Protein AF-A0A946F9A9-F1 (afdb_monomer_lite)

Radius of gyration: 18.74 Å; chains: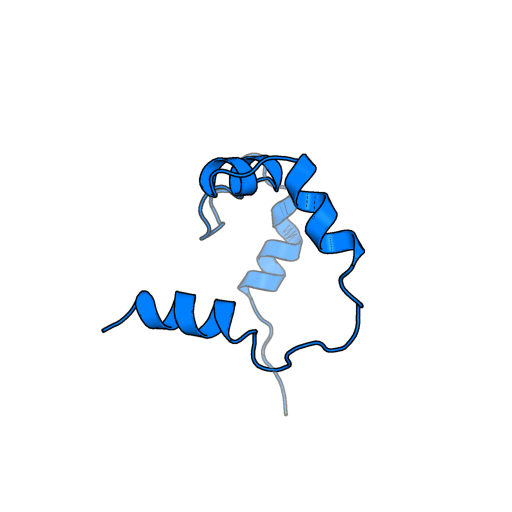 1; bounding box: 47×34×41 Å

Sequence (75 aa):
MYVEPFGVEIWMNEWETKCELNLAETCVESLTIEQLLELAGRNSTDLSELLGIKMTYGEIRGSERLLNAIAALYE

Structure (mmCIF, N/CA/C/O backbone):
data_AF-A0A946F9A9-F1
#
_entry.id   AF-A0A946F9A9-F1
#
loop_
_atom_site.group_PDB
_atom_site.id
_atom_site.type_symbol
_atom_site.label_atom_id
_atom_site.label_alt_id
_atom_site.label_comp_id
_atom_site.label_asym_id
_atom_site.label_entity_id
_atom_site.label_seq_id
_atom_site.pdbx_PDB_ins_code
_atom_site.Cartn_x
_atom_site.Cartn_y
_atom_site.Cartn_z
_atom_site.occupancy
_atom_site.B_iso_or_equiv
_atom_site.auth_seq_id
_atom_site.auth_comp_id
_atom_site.auth_asym_id
_atom_site.auth_atom_id
_atom_site.pdbx_PDB_model_num
ATOM 1 N N . MET A 1 1 ? 29.339 -13.335 -3.358 1.00 81.75 1 MET A N 1
ATOM 2 C CA . MET A 1 1 ? 27.968 -13.559 -3.860 1.00 81.75 1 MET A CA 1
ATOM 3 C C . MET A 1 1 ? 27.616 -12.358 -4.717 1.00 81.75 1 MET A C 1
ATOM 5 O O . MET A 1 1 ? 27.829 -11.248 -4.251 1.00 81.75 1 MET A O 1
ATOM 9 N N . TYR A 1 2 ? 27.190 -12.582 -5.958 1.00 92.44 2 TYR A N 1
ATOM 10 C CA . TYR A 1 2 ? 26.673 -11.538 -6.844 1.00 92.44 2 TYR A CA 1
ATOM 11 C C . TYR A 1 2 ? 25.148 -11.650 -6.855 1.00 92.44 2 TYR A C 1
ATOM 13 O O . TYR A 1 2 ? 24.633 -12.768 -6.880 1.00 92.44 2 TYR A O 1
ATOM 21 N N . VAL A 1 3 ? 24.455 -10.518 -6.763 1.00 95.06 3 VAL A N 1
ATOM 22 C CA . VAL A 1 3 ? 22.995 -10.446 -6.860 1.00 95.06 3 VAL A CA 1
ATOM 23 C C . VAL A 1 3 ? 22.682 -9.799 -8.196 1.00 95.06 3 VAL A C 1
ATOM 25 O O . VAL A 1 3 ? 23.165 -8.702 -8.472 1.00 95.06 3 VAL A O 1
ATOM 28 N N . GLU A 1 4 ? 21.911 -10.503 -9.016 1.00 97.06 4 GLU A N 1
ATOM 29 C CA . GLU A 1 4 ? 21.492 -10.004 -10.321 1.00 97.06 4 GLU A CA 1
ATOM 30 C C . GLU A 1 4 ? 20.562 -8.790 -10.167 1.00 97.06 4 GLU A C 1
ATOM 32 O O . GLU A 1 4 ? 19.740 -8.764 -9.243 1.00 97.06 4 GLU A O 1
ATOM 37 N N . PRO A 1 5 ? 20.651 -7.791 -11.059 1.00 96.88 5 PRO A N 1
ATOM 38 C CA . PRO A 1 5 ? 19.751 -6.649 -11.025 1.00 96.88 5 PRO A CA 1
ATOM 39 C C . PRO A 1 5 ? 18.295 -7.038 -11.308 1.00 96.88 5 PRO A C 1
ATOM 41 O O . PRO A 1 5 ? 18.009 -7.865 -12.178 1.00 96.88 5 PRO A O 1
ATOM 44 N N . PHE A 1 6 ? 17.355 -6.373 -10.635 1.00 97.50 6 PHE A N 1
ATOM 45 C CA . PHE A 1 6 ? 15.935 -6.513 -10.939 1.00 97.50 6 PHE A CA 1
ATOM 46 C C . PHE A 1 6 ? 15.609 -5.719 -12.212 1.00 97.50 6 PHE A C 1
ATOM 48 O O . PHE A 1 6 ? 15.394 -4.509 -12.183 1.00 97.50 6 PHE A O 1
ATOM 55 N N . GLY A 1 7 ? 15.590 -6.400 -13.359 1.00 96.62 7 GLY A N 1
ATOM 56 C CA . GLY A 1 7 ? 15.486 -5.743 -14.668 1.00 96.62 7 GLY A CA 1
ATOM 57 C C . GLY A 1 7 ? 14.236 -4.874 -14.854 1.00 96.62 7 GLY A C 1
ATOM 58 O O . GLY A 1 7 ? 14.342 -3.773 -15.390 1.00 96.62 7 GLY A O 1
ATOM 59 N N . VAL A 1 8 ? 13.071 -5.332 -14.380 1.00 95.88 8 VAL A N 1
ATOM 60 C CA . VAL A 1 8 ? 11.818 -4.556 -14.475 1.00 95.88 8 VAL A CA 1
ATOM 61 C C . VAL A 1 8 ? 11.899 -3.274 -13.646 1.00 95.88 8 VAL A C 1
ATOM 63 O O . VAL A 1 8 ? 11.524 -2.222 -14.144 1.00 95.88 8 VAL A O 1
ATOM 66 N N . GLU A 1 9 ? 12.452 -3.330 -12.431 1.00 96.12 9 GLU A N 1
ATOM 67 C CA . GLU A 1 9 ? 12.624 -2.159 -11.562 1.00 96.12 9 GLU A CA 1
ATOM 68 C C . GLU A 1 9 ? 13.523 -1.107 -12.225 1.00 96.12 9 GLU A C 1
ATOM 70 O O . GLU A 1 9 ? 13.188 0.072 -12.245 1.00 96.12 9 GLU A O 1
ATOM 75 N N . ILE A 1 10 ? 14.636 -1.525 -12.838 1.00 96.75 10 ILE A N 1
ATOM 76 C CA . ILE A 1 10 ? 15.542 -0.610 -13.553 1.00 96.75 10 ILE A CA 1
ATOM 77 C C . ILE A 1 10 ? 14.841 0.049 -14.743 1.00 96.75 10 ILE A C 1
ATOM 79 O O . ILE A 1 10 ? 15.014 1.246 -14.970 1.00 96.75 10 ILE A O 1
ATOM 83 N N . TRP A 1 11 ? 14.049 -0.714 -15.497 1.00 94.94 11 TRP A N 1
ATOM 84 C CA . TRP A 1 11 ? 13.270 -0.172 -16.606 1.00 94.94 11 TRP A CA 1
ATOM 85 C C . TRP A 1 11 ? 12.209 0.827 -16.123 1.00 94.94 11 TRP A C 1
ATOM 87 O O . TRP A 1 11 ? 12.143 1.937 -16.649 1.00 94.94 11 TRP A O 1
ATOM 97 N N . MET A 1 12 ? 11.424 0.470 -15.101 1.00 95.06 12 MET A N 1
ATOM 98 C CA . MET A 1 12 ? 10.418 1.361 -14.513 1.00 95.06 12 MET A CA 1
ATOM 99 C C . MET A 1 12 ? 11.067 2.646 -13.986 1.00 95.06 12 MET A C 1
ATOM 101 O O . MET A 1 12 ? 10.641 3.734 -14.357 1.00 95.06 12 MET A O 1
ATOM 105 N N . ASN A 1 13 ? 12.168 2.553 -13.235 1.00 94.69 13 ASN A N 1
ATOM 106 C CA . ASN A 1 13 ? 12.891 3.725 -12.726 1.00 94.69 13 ASN A CA 1
ATOM 107 C C . ASN A 1 13 ? 13.268 4.727 -13.830 1.00 94.69 13 ASN A C 1
ATOM 109 O O . ASN A 1 13 ? 13.222 5.937 -13.607 1.00 94.69 13 ASN A O 1
ATOM 113 N N . GLU A 1 14 ? 13.640 4.238 -15.015 1.00 95.06 14 GLU A N 1
ATOM 114 C CA . GLU A 1 14 ? 14.026 5.099 -16.131 1.00 95.06 14 GLU A CA 1
ATOM 115 C C . GLU A 1 14 ? 12.817 5.696 -16.866 1.00 95.06 14 GLU A C 1
ATOM 117 O O . GLU A 1 14 ? 12.896 6.848 -17.302 1.00 95.06 14 GLU A O 1
ATOM 122 N N . TRP A 1 15 ? 11.715 4.953 -17.014 1.00 94.56 15 TRP A N 1
ATOM 123 C CA . TRP A 1 15 ? 10.649 5.292 -17.969 1.00 94.56 15 TRP A CA 1
ATOM 124 C C . TRP A 1 15 ? 9.291 5.649 -17.359 1.00 94.56 15 TRP A C 1
ATOM 126 O O . TRP A 1 15 ? 8.543 6.380 -18.008 1.00 94.56 15 TRP A O 1
ATOM 136 N N . GLU A 1 16 ? 8.985 5.225 -16.130 1.00 92.69 16 GLU A N 1
ATOM 137 C CA . GLU A 1 16 ? 7.654 5.337 -15.500 1.00 92.69 16 GLU A CA 1
ATOM 138 C C . GLU A 1 16 ? 7.063 6.755 -15.589 1.00 92.69 16 GLU A C 1
ATOM 140 O O . GLU A 1 16 ? 5.902 6.946 -15.932 1.00 92.69 16 GLU A O 1
ATOM 145 N N . THR A 1 17 ? 7.890 7.775 -15.339 1.00 93.38 17 THR A N 1
ATOM 146 C CA . THR A 1 17 ? 7.472 9.190 -15.310 1.00 93.38 17 THR A CA 1
ATOM 147 C C . THR A 1 17 ? 7.653 9.923 -16.642 1.00 93.38 17 THR A C 1
ATOM 149 O O . THR A 1 17 ? 7.348 11.113 -16.738 1.00 93.38 17 THR A O 1
ATOM 152 N N . LYS A 1 18 ? 8.175 9.243 -17.671 1.00 94.50 18 LYS A N 1
ATOM 153 C CA . LYS A 1 18 ? 8.465 9.815 -19.000 1.00 94.50 18 LYS A CA 1
ATOM 154 C C . LYS A 1 18 ? 7.452 9.390 -20.064 1.00 94.50 18 LYS A C 1
ATOM 156 O O . LYS A 1 18 ? 7.464 9.939 -21.164 1.00 94.50 18 LYS A O 1
ATOM 161 N N . CYS A 1 19 ? 6.604 8.411 -19.765 1.00 89.75 19 CYS A N 1
ATOM 162 C CA . CYS A 1 19 ? 5.587 7.918 -20.683 1.00 89.75 19 CYS A CA 1
ATOM 163 C C . CYS A 1 19 ? 4.298 8.744 -20.572 1.00 89.75 19 CYS A C 1
ATOM 165 O O . CYS A 1 19 ? 3.772 8.939 -19.484 1.00 89.75 19 CYS A O 1
ATOM 167 N N . GLU A 1 20 ? 3.755 9.187 -21.710 1.00 93.25 20 GLU A N 1
ATOM 168 C CA . GLU A 1 20 ? 2.423 9.816 -21.768 1.00 93.25 20 GLU A CA 1
ATOM 169 C C . GLU A 1 20 ? 1.306 8.791 -21.518 1.00 93.25 20 GLU A C 1
ATOM 171 O O . GLU A 1 20 ? 0.316 9.086 -20.856 1.00 93.25 20 GLU A O 1
ATOM 176 N N . LEU A 1 21 ? 1.490 7.568 -22.026 1.00 92.00 21 LEU A N 1
ATOM 177 C CA . LEU A 1 21 ? 0.583 6.441 -21.839 1.00 92.00 21 LEU A CA 1
ATOM 178 C C . LEU A 1 21 ? 1.358 5.292 -21.195 1.00 92.00 21 LEU A C 1
ATOM 180 O O . LEU A 1 21 ? 2.108 4.587 -21.874 1.00 92.00 21 LEU A O 1
ATOM 184 N N . ASN A 1 22 ? 1.194 5.112 -19.887 1.00 90.88 22 ASN A N 1
ATOM 185 C CA . ASN A 1 22 ? 1.785 3.980 -19.186 1.00 90.88 22 ASN A CA 1
ATOM 186 C C . ASN A 1 22 ? 0.866 2.754 -19.300 1.00 90.88 22 ASN A C 1
ATOM 188 O O . ASN A 1 22 ? -0.164 2.670 -18.640 1.00 90.88 22 ASN A O 1
ATOM 192 N N . LEU A 1 23 ? 1.238 1.820 -20.178 1.00 91.88 23 LEU A N 1
ATOM 193 C CA . LEU A 1 23 ? 0.553 0.536 -20.382 1.00 91.88 23 LEU A CA 1
ATOM 194 C C . LEU A 1 23 ? 1.355 -0.648 -19.814 1.00 91.88 23 LEU A C 1
ATOM 196 O O . LEU A 1 23 ? 1.048 -1.800 -20.120 1.00 91.88 23 LEU A O 1
ATOM 200 N N . ALA A 1 24 ? 2.434 -0.369 -19.078 1.00 91.56 24 ALA A N 1
ATOM 201 C CA . ALA A 1 24 ? 3.365 -1.381 -18.588 1.00 91.56 24 ALA A CA 1
ATOM 202 C C . ALA A 1 24 ? 3.034 -1.865 -17.168 1.00 91.56 24 ALA A C 1
ATOM 204 O O . ALA A 1 24 ? 3.534 -2.913 -16.756 1.00 91.56 24 ALA A O 1
ATOM 205 N N . GLU A 1 25 ? 2.209 -1.126 -16.423 1.00 86.94 25 GLU A N 1
ATOM 206 C CA . GLU A 1 25 ? 1.846 -1.477 -15.055 1.00 86.94 25 GLU A CA 1
ATOM 207 C C . GLU A 1 25 ? 0.919 -2.704 -15.007 1.00 86.94 25 GLU A C 1
ATOM 209 O O . GLU A 1 25 ? 0.029 -2.884 -15.839 1.00 86.94 25 GLU A O 1
ATOM 214 N N . THR A 1 26 ? 1.136 -3.575 -14.019 1.00 91.56 26 THR A N 1
ATOM 215 C CA . THR A 1 26 ? 0.337 -4.797 -13.815 1.00 91.56 26 THR A CA 1
ATOM 216 C C . THR A 1 26 ? -0.768 -4.632 -12.772 1.00 91.56 26 THR A C 1
ATOM 218 O O . THR A 1 26 ? -1.514 -5.576 -12.511 1.00 91.56 26 THR A O 1
ATOM 221 N N . CYS A 1 27 ? -0.843 -3.465 -12.133 1.00 90.62 27 CYS A N 1
ATOM 222 C CA . CYS A 1 27 ? -1.887 -3.112 -11.182 1.00 90.62 27 CYS A CA 1
ATOM 223 C C . CYS A 1 27 ? -3.143 -2.617 -11.909 1.00 90.62 27 CYS A C 1
ATOM 225 O O . CYS A 1 27 ? -3.105 -2.206 -13.067 1.00 90.62 27 CYS A O 1
ATOM 227 N N . VAL A 1 28 ? -4.271 -2.659 -11.204 1.00 91.62 28 VAL A N 1
ATOM 228 C CA . VAL A 1 28 ? -5.467 -1.898 -11.590 1.00 91.62 28 VAL A CA 1
ATOM 229 C C . VAL A 1 28 ? -5.329 -0.447 -11.120 1.00 91.62 28 VAL A C 1
ATOM 231 O O . VAL A 1 28 ? -4.427 -0.138 -10.343 1.00 91.62 28 VAL A O 1
ATOM 234 N N . GLU A 1 29 ? -6.246 0.420 -11.556 1.00 91.94 29 GLU A N 1
ATOM 235 C CA . GLU A 1 29 ? -6.310 1.822 -11.126 1.00 91.94 29 GLU A CA 1
ATOM 236 C C . GLU A 1 29 ? -6.188 1.952 -9.600 1.00 91.94 29 GLU A C 1
ATOM 238 O O . GLU A 1 29 ? -6.920 1.308 -8.838 1.00 91.94 29 GLU A O 1
ATOM 243 N N . SER A 1 30 ? -5.248 2.790 -9.162 1.00 94.00 30 SER A N 1
ATOM 244 C CA . SER A 1 30 ? -5.006 3.036 -7.743 1.00 94.00 30 SER A CA 1
ATOM 245 C C . SER A 1 30 ? -6.147 3.836 -7.118 1.00 94.00 30 SER A C 1
ATOM 247 O O . SER A 1 30 ? -6.698 4.751 -7.721 1.00 94.00 30 SER A O 1
ATOM 249 N N . LEU A 1 31 ? -6.476 3.521 -5.865 1.00 97.00 31 LEU A N 1
ATOM 250 C CA . LEU A 1 31 ? -7.509 4.232 -5.114 1.00 97.00 31 LEU A CA 1
ATOM 251 C C . LEU A 1 31 ? -6.913 5.391 -4.312 1.00 97.00 31 LEU A C 1
ATOM 253 O O . LEU A 1 31 ? -5.872 5.249 -3.665 1.00 97.00 31 LEU A O 1
ATOM 257 N N . THR A 1 32 ? -7.626 6.515 -4.261 1.00 97.19 32 THR A N 1
ATOM 258 C CA . THR A 1 32 ? -7.395 7.533 -3.231 1.00 97.19 32 THR A CA 1
ATOM 259 C C . THR A 1 32 ? -7.888 7.035 -1.866 1.00 97.19 32 THR A C 1
ATOM 261 O O . THR A 1 32 ? -8.720 6.130 -1.770 1.00 97.19 32 THR A O 1
ATOM 264 N N . ILE A 1 33 ? -7.417 7.656 -0.778 1.00 95.31 33 ILE A N 1
ATOM 265 C CA . ILE A 1 33 ? -7.912 7.348 0.578 1.00 95.31 33 ILE A CA 1
ATOM 266 C C . ILE A 1 33 ? -9.426 7.590 0.676 1.00 95.31 33 ILE A C 1
ATOM 268 O O . ILE A 1 33 ? -10.127 6.820 1.323 1.00 95.31 33 ILE A O 1
ATOM 272 N N . GLU A 1 34 ? -9.937 8.633 0.021 1.00 96.31 34 GLU A N 1
ATOM 273 C CA . GLU A 1 34 ? -11.368 8.944 -0.002 1.00 96.31 34 GLU A CA 1
ATOM 274 C C . GLU A 1 34 ? -12.180 7.836 -0.686 1.00 96.31 34 GLU A C 1
ATOM 276 O O . GLU A 1 34 ? -13.139 7.345 -0.095 1.00 96.31 34 GLU A O 1
ATOM 281 N N . GLN A 1 35 ? -11.746 7.372 -1.864 1.00 97.12 35 GLN A N 1
ATOM 282 C CA . GLN A 1 35 ? -12.397 6.264 -2.574 1.00 97.12 35 GLN A CA 1
ATOM 283 C C . GLN A 1 35 ? -12.367 4.968 -1.756 1.00 97.12 35 GLN A C 1
ATOM 285 O O . GLN A 1 35 ? -13.355 4.239 -1.704 1.00 97.12 35 GLN A O 1
ATOM 290 N N . LEU A 1 36 ? -11.250 4.685 -1.076 1.00 96.19 36 LEU A N 1
ATOM 291 C CA . LEU A 1 36 ? -11.152 3.530 -0.185 1.00 96.19 36 LEU A CA 1
ATOM 292 C C . LEU A 1 36 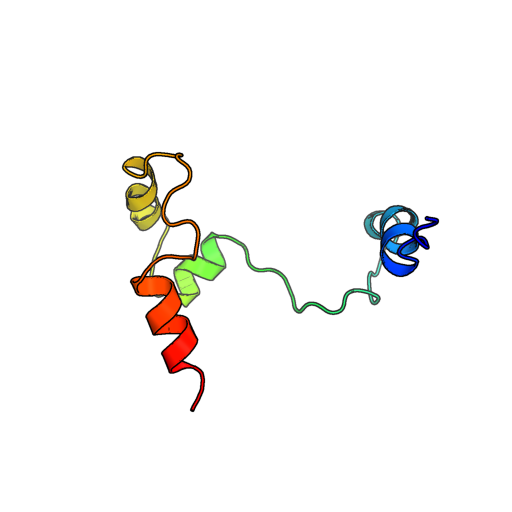? -12.137 3.626 0.992 1.00 96.19 36 LEU A C 1
ATOM 294 O O . LEU A 1 36 ? -12.763 2.628 1.347 1.00 96.19 36 LEU A O 1
ATOM 298 N N . LEU A 1 37 ? -12.275 4.807 1.602 1.00 95.75 37 LEU A N 1
ATOM 299 C CA . LEU A 1 37 ? -13.224 5.026 2.695 1.00 95.75 37 LEU A CA 1
ATOM 300 C C . LEU A 1 37 ? -14.665 4.850 2.214 1.00 95.75 37 LEU A C 1
ATOM 302 O O . LEU A 1 37 ? -15.418 4.125 2.860 1.00 95.75 37 LEU A O 1
ATOM 306 N N . GLU A 1 38 ? -15.021 5.426 1.067 1.00 96.31 38 GLU A N 1
ATOM 307 C CA . GLU A 1 38 ? -16.353 5.279 0.474 1.00 96.31 38 GLU A CA 1
ATOM 308 C C . GLU A 1 38 ? -16.694 3.802 0.215 1.00 96.31 38 GLU A C 1
ATOM 310 O O . GLU A 1 38 ? -17.750 3.327 0.640 1.00 96.31 38 GLU A O 1
ATOM 315 N N . LEU A 1 39 ? -15.765 3.039 -0.376 1.00 96.44 39 LEU A N 1
ATOM 316 C CA . LEU A 1 39 ? -15.917 1.592 -0.588 1.00 96.44 39 LEU A CA 1
ATOM 317 C C . LEU A 1 39 ? -16.095 0.814 0.723 1.00 96.44 39 LEU A C 1
ATOM 319 O O . LEU A 1 39 ? -16.806 -0.190 0.760 1.00 96.44 39 LEU A O 1
ATOM 323 N N . ALA A 1 40 ? -15.467 1.275 1.804 1.00 94.75 40 ALA A N 1
ATOM 3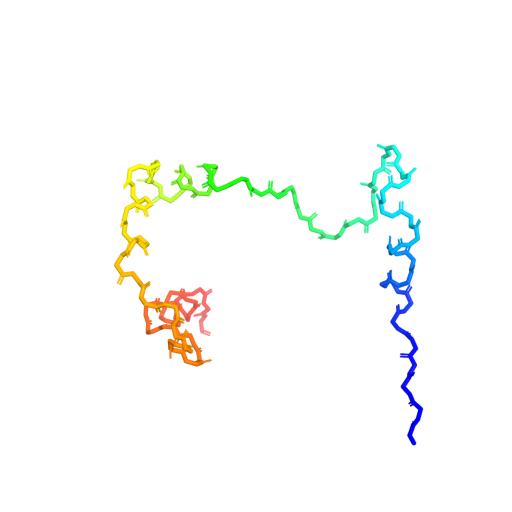24 C CA . ALA A 1 40 ? -15.591 0.687 3.132 1.00 94.75 40 ALA A CA 1
ATOM 325 C C . ALA A 1 40 ? -16.842 1.160 3.905 1.00 94.75 40 ALA A C 1
ATOM 327 O O . ALA A 1 40 ? -16.998 0.791 5.073 1.00 94.75 40 ALA A O 1
ATOM 328 N N . GLY A 1 41 ? -17.717 1.977 3.302 1.00 96.50 41 GLY A N 1
ATOM 329 C CA . GLY A 1 41 ? -18.879 2.569 3.975 1.00 96.50 41 GLY A CA 1
ATOM 330 C C . GLY A 1 41 ? -18.504 3.604 5.044 1.00 96.50 41 GLY A C 1
ATOM 331 O O . GLY A 1 41 ? -19.237 3.785 6.016 1.00 96.50 41 GLY A O 1
ATOM 332 N N . ARG A 1 42 ? -17.343 4.242 4.885 1.00 95.94 42 ARG A N 1
ATOM 333 C CA . ARG A 1 42 ? -16.738 5.235 5.782 1.00 95.94 42 ARG A CA 1
ATOM 334 C C . ARG A 1 42 ? -16.580 6.582 5.077 1.00 95.94 42 ARG A C 1
ATOM 336 O O . ARG A 1 42 ? -16.820 6.720 3.881 1.00 95.94 42 ARG A O 1
ATOM 343 N N . ASN A 1 43 ? -16.174 7.595 5.829 1.00 95.38 43 ASN A N 1
ATOM 344 C CA . ASN A 1 43 ? -15.907 8.939 5.336 1.00 95.38 43 ASN A CA 1
ATOM 345 C C . ASN A 1 43 ? -14.703 9.567 6.061 1.00 95.38 43 ASN A C 1
ATOM 347 O O . ASN A 1 43 ? -14.069 8.961 6.924 1.00 95.38 43 ASN A O 1
ATOM 351 N N . SER A 1 44 ? -14.368 10.806 5.705 1.00 93.38 44 SER A N 1
ATOM 352 C CA . SER A 1 44 ? -13.192 11.504 6.235 1.00 93.38 44 SER A CA 1
ATOM 353 C C . SER A 1 44 ? -13.195 11.698 7.757 1.00 93.38 44 SER A C 1
AT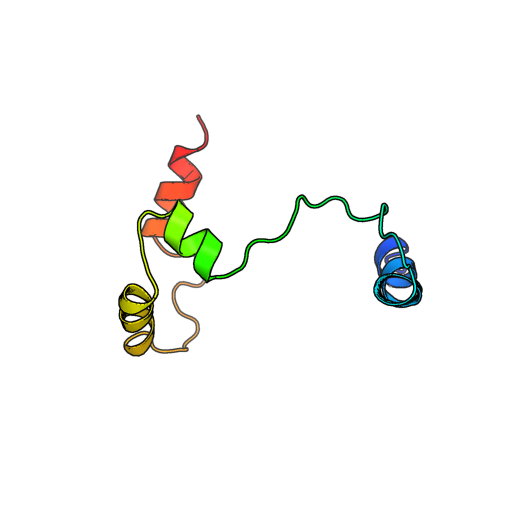OM 355 O O . SER A 1 44 ? -12.120 11.819 8.345 1.00 93.38 44 SER A O 1
ATOM 357 N N . THR A 1 45 ? -14.354 11.686 8.424 1.00 93.75 45 THR A N 1
ATOM 358 C CA . THR A 1 45 ? -14.424 11.790 9.893 1.00 93.75 45 THR A CA 1
ATOM 359 C C . THR A 1 45 ? -13.899 10.536 10.599 1.00 93.75 45 THR A C 1
ATOM 361 O O . THR A 1 45 ? -13.343 10.644 11.697 1.00 93.75 45 THR A O 1
ATOM 364 N N . ASP A 1 46 ? -13.957 9.373 9.944 1.00 93.00 46 ASP A N 1
ATOM 365 C CA . ASP A 1 46 ? -13.441 8.104 10.471 1.00 93.00 46 ASP A CA 1
ATOM 366 C C . ASP A 1 46 ? -11.902 8.084 10.550 1.00 93.00 46 ASP A C 1
ATOM 368 O O . ASP A 1 46 ? -11.322 7.284 11.282 1.00 93.00 46 ASP A O 1
ATOM 372 N N . LEU A 1 47 ? -11.207 9.010 9.869 1.00 91.69 47 LEU A N 1
ATOM 373 C CA . LEU A 1 47 ? -9.748 9.166 9.985 1.00 91.69 47 LEU A CA 1
ATOM 374 C C . LEU A 1 47 ? -9.305 9.572 11.395 1.00 91.69 47 LEU A C 1
ATOM 376 O O . LEU A 1 47 ? -8.149 9.357 11.764 1.00 91.69 47 LEU A O 1
ATOM 380 N N . SER A 1 48 ? -10.211 10.135 12.198 1.00 93.00 48 SER A N 1
ATOM 381 C CA . SER A 1 48 ? -9.941 10.475 13.598 1.00 93.00 48 SER A CA 1
ATOM 382 C C . SER A 1 48 ? -9.546 9.257 14.445 1.00 93.00 48 SER A C 1
ATOM 384 O O . SER A 1 48 ? -8.776 9.413 15.395 1.00 93.00 48 SER A O 1
ATOM 386 N N . GLU A 1 49 ? -9.963 8.044 14.056 1.00 89.19 49 GLU A N 1
ATOM 387 C CA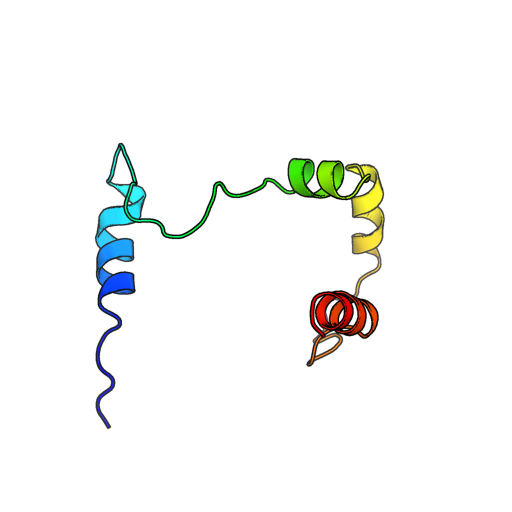 . GLU A 1 49 ? -9.545 6.785 14.691 1.00 89.19 49 GLU A CA 1
ATOM 388 C C . GLU A 1 49 ? -8.018 6.590 14.652 1.00 89.19 49 GLU A C 1
ATOM 390 O O . GLU A 1 49 ? -7.449 5.951 15.539 1.00 89.19 49 GLU A O 1
ATOM 395 N N . LEU A 1 50 ? -7.330 7.178 13.664 1.00 89.44 50 LEU A N 1
ATOM 396 C CA . LEU A 1 50 ? -5.877 7.068 13.514 1.00 89.44 50 LEU A CA 1
ATOM 397 C C . LEU A 1 50 ? -5.106 7.913 14.537 1.00 89.44 50 LEU A C 1
ATOM 399 O O . LEU A 1 50 ? -3.967 7.584 14.861 1.00 89.44 50 LEU A O 1
ATOM 403 N N . LEU A 1 51 ? -5.707 8.982 15.072 1.00 93.31 51 LEU A N 1
ATOM 404 C CA . LEU A 1 51 ? -5.012 9.946 15.938 1.00 93.31 51 LEU A CA 1
ATOM 405 C C . LEU A 1 51 ? -4.559 9.335 17.271 1.00 93.31 51 LEU A C 1
ATOM 407 O O . LEU A 1 51 ? -3.576 9.784 17.858 1.00 93.31 51 LEU A O 1
ATOM 411 N N . GLY A 1 52 ? -5.272 8.313 17.751 1.00 91.62 52 GLY A N 1
ATOM 412 C CA . GLY A 1 52 ? -4.930 7.588 18.976 1.00 91.62 52 GLY A CA 1
ATOM 413 C C . GLY A 1 52 ? -3.875 6.496 18.781 1.00 91.62 52 GLY A C 1
ATOM 414 O O . GLY A 1 52 ? -3.401 5.922 19.765 1.00 91.62 52 GLY A O 1
ATOM 415 N N . ILE A 1 53 ? -3.503 6.182 17.536 1.00 92.00 53 ILE A N 1
ATOM 416 C CA . ILE A 1 53 ? -2.582 5.087 17.237 1.00 92.00 53 ILE A CA 1
ATOM 417 C C . ILE A 1 53 ? -1.151 5.537 17.524 1.00 92.00 53 ILE A C 1
ATOM 419 O O . ILE A 1 53 ? -0.615 6.460 16.911 1.00 92.00 53 ILE A O 1
ATOM 423 N N . LYS A 1 54 ? -0.488 4.839 18.446 1.00 94.44 54 LYS A N 1
ATOM 424 C CA . LYS A 1 54 ? 0.933 5.060 18.712 1.00 94.44 54 LYS A CA 1
ATOM 425 C C . LYS A 1 54 ? 1.763 4.458 17.578 1.00 94.44 54 LYS A C 1
ATOM 427 O O . LYS A 1 54 ? 1.692 3.256 17.341 1.00 94.44 54 LYS A O 1
ATOM 432 N N . MET A 1 55 ? 2.605 5.271 16.942 1.00 94.75 55 MET A N 1
ATOM 433 C CA . MET A 1 55 ? 3.520 4.852 15.869 1.00 94.75 55 MET A CA 1
ATOM 434 C C . MET A 1 55 ? 4.726 4.066 16.421 1.00 94.75 55 MET A C 1
ATOM 436 O O . MET A 1 55 ? 5.871 4.511 16.353 1.00 94.75 55 MET A O 1
ATOM 440 N N . THR A 1 56 ? 4.463 2.922 17.056 1.00 94.94 56 THR A N 1
ATOM 441 C CA . THR A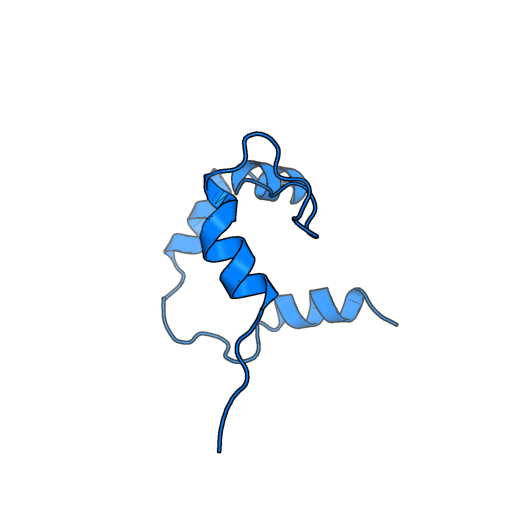 1 56 ? 5.483 1.938 17.449 1.00 94.94 56 THR A CA 1
ATOM 442 C C . THR A 1 56 ? 5.577 0.833 16.397 1.00 94.94 56 THR A C 1
ATOM 444 O O . THR A 1 56 ? 4.932 0.900 15.356 1.00 94.94 56 THR A O 1
ATOM 447 N N . TYR A 1 57 ? 6.340 -0.224 16.688 1.00 94.56 57 TYR A N 1
ATOM 448 C CA . TYR A 1 57 ? 6.340 -1.443 15.879 1.00 94.56 57 TYR A CA 1
ATOM 449 C C . TYR A 1 57 ? 4.952 -2.083 15.719 1.00 94.56 57 TYR A C 1
ATOM 451 O O . TYR A 1 57 ? 4.748 -2.828 14.766 1.00 94.56 57 TYR A O 1
ATOM 459 N N . GLY A 1 58 ? 4.014 -1.807 16.635 1.00 92.94 58 GLY A N 1
ATOM 460 C CA . GLY A 1 58 ? 2.669 -2.372 16.591 1.00 92.94 58 GLY A CA 1
ATOM 461 C C . GLY A 1 58 ? 2.667 -3.904 16.619 1.00 92.94 58 GLY A C 1
ATOM 462 O O . GLY A 1 58 ? 3.502 -4.539 17.268 1.00 92.94 58 GLY A O 1
ATOM 463 N N . GLU A 1 59 ? 1.707 -4.499 15.916 1.00 94.00 59 GLU A N 1
ATOM 464 C CA . GLU A 1 59 ? 1.567 -5.948 15.769 1.00 94.00 59 GLU A CA 1
ATOM 465 C C . GLU A 1 59 ? 2.464 -6.448 14.623 1.00 94.00 59 GLU A C 1
ATOM 467 O O . GLU A 1 59 ? 2.082 -6.406 13.458 1.00 94.00 59 GLU A O 1
ATOM 472 N N . ILE A 1 60 ? 3.668 -6.936 14.958 1.00 96.12 60 ILE A N 1
ATOM 473 C CA . ILE A 1 60 ? 4.747 -7.295 14.005 1.00 96.12 60 ILE A CA 1
ATOM 474 C C . ILE A 1 60 ? 4.287 -8.230 12.873 1.00 96.12 60 ILE A C 1
ATOM 476 O O . ILE A 1 60 ? 4.806 -8.158 11.763 1.00 96.12 60 ILE A O 1
ATOM 480 N N . ARG A 1 61 ? 3.340 -9.132 13.150 1.00 96.62 61 ARG A N 1
ATOM 481 C CA . ARG A 1 61 ? 2.832 -10.112 12.173 1.00 96.62 61 ARG A CA 1
ATOM 482 C C . ARG A 1 61 ? 1.530 -9.683 11.486 1.00 96.62 61 ARG A C 1
ATOM 484 O O . ARG A 1 61 ? 1.004 -10.450 10.689 1.00 96.62 61 ARG A O 1
ATOM 491 N N . GLY A 1 62 ? 1.028 -8.485 11.774 1.00 95.25 62 GLY A N 1
ATOM 492 C CA . GLY A 1 62 ? -0.317 -8.041 11.410 1.00 95.25 62 GLY A CA 1
ATOM 493 C C . GLY A 1 62 ? -1.300 -8.194 12.569 1.00 95.25 62 GLY A C 1
ATOM 494 O O . GLY A 1 62 ? -1.084 -9.007 13.468 1.00 95.25 62 GLY A O 1
ATOM 495 N N . SER A 1 63 ? -2.366 -7.388 12.550 1.00 95.00 63 SER A N 1
ATOM 496 C CA . SER A 1 63 ? -3.349 -7.387 13.631 1.00 95.00 63 SER A CA 1
ATOM 497 C C . SER A 1 63 ? -4.274 -8.589 13.602 1.00 95.00 63 SER A C 1
ATOM 499 O O . SER A 1 63 ? -4.587 -9.083 12.521 1.00 95.00 63 SER A O 1
ATOM 501 N N . GLU A 1 64 ? -4.785 -9.029 14.755 1.00 97.25 64 GLU A N 1
ATOM 502 C CA . GLU A 1 64 ? -5.773 -10.125 14.788 1.00 97.25 64 GLU A CA 1
ATOM 503 C C . GLU A 1 64 ? -6.973 -9.837 13.872 1.00 97.25 64 GLU A C 1
ATOM 505 O O . GLU A 1 64 ? -7.413 -10.706 13.119 1.00 97.25 64 GLU A O 1
ATOM 510 N N . ARG A 1 65 ? -7.458 -8.585 13.864 1.00 95.81 65 ARG A N 1
ATOM 511 C CA . ARG A 1 65 ? -8.533 -8.140 12.962 1.00 95.81 65 ARG A CA 1
ATOM 512 C C . ARG A 1 65 ? -8.155 -8.326 11.490 1.00 95.81 65 ARG A C 1
ATOM 514 O O . ARG A 1 65 ? -8.980 -8.805 10.718 1.00 95.81 65 ARG A O 1
ATOM 521 N N . LEU A 1 66 ? -6.937 -7.940 11.104 1.00 96.50 66 LEU A N 1
ATOM 522 C CA . LEU A 1 66 ? -6.441 -8.078 9.733 1.00 96.50 66 LEU A CA 1
ATOM 523 C C . LEU A 1 66 ? -6.273 -9.552 9.349 1.00 96.50 66 LEU A C 1
ATOM 525 O O . LEU A 1 66 ? -6.759 -9.967 8.302 1.00 96.50 66 LEU A O 1
ATOM 529 N N . LEU A 1 67 ? -5.614 -10.339 10.198 1.00 97.75 67 LEU A N 1
ATOM 530 C CA . LEU A 1 67 ? -5.330 -11.749 9.940 1.00 97.75 67 LEU A CA 1
ATOM 531 C C . LEU A 1 67 ? -6.619 -12.565 9.800 1.00 97.75 67 LEU A C 1
ATOM 533 O O . LEU A 1 67 ? -6.732 -13.348 8.862 1.00 97.75 67 LEU A O 1
ATOM 537 N N . ASN A 1 68 ? -7.613 -12.329 10.661 1.00 97.94 68 ASN A N 1
ATOM 538 C CA . ASN A 1 68 ? -8.919 -12.983 10.559 1.00 97.94 68 ASN A CA 1
ATOM 539 C C . ASN A 1 68 ? -9.673 -12.572 9.286 1.00 97.94 68 ASN A C 1
ATOM 541 O O . ASN A 1 68 ? -10.276 -13.423 8.637 1.00 97.94 68 ASN A O 1
ATOM 545 N N . ALA A 1 69 ? -9.624 -11.289 8.904 1.00 97.25 69 ALA A N 1
ATOM 546 C CA . ALA A 1 69 ? -10.260 -10.814 7.676 1.00 97.25 69 ALA A CA 1
ATOM 547 C C . ALA A 1 69 ? -9.623 -11.430 6.421 1.00 97.25 69 ALA A C 1
ATOM 549 O O . ALA A 1 69 ? -10.349 -11.823 5.516 1.00 97.25 69 ALA A O 1
ATOM 550 N N . ILE A 1 70 ? -8.291 -11.553 6.381 1.00 97.75 70 ILE A N 1
ATOM 551 C CA . ILE A 1 70 ? -7.577 -12.217 5.281 1.00 97.75 70 ILE A CA 1
ATOM 552 C C . ILE A 1 70 ? -7.902 -13.709 5.261 1.00 97.75 70 ILE A C 1
ATOM 554 O O . ILE A 1 70 ? -8.224 -14.233 4.201 1.00 97.75 70 ILE A O 1
ATOM 558 N N . ALA A 1 71 ? -7.838 -14.392 6.409 1.00 97.62 71 ALA A N 1
ATOM 559 C CA . ALA A 1 71 ? -8.118 -15.825 6.493 1.00 97.62 71 ALA A CA 1
ATOM 560 C C . ALA A 1 71 ? -9.531 -16.164 5.998 1.00 97.62 71 ALA A C 1
ATOM 562 O O . ALA A 1 71 ? -9.706 -17.158 5.308 1.00 97.62 71 ALA A O 1
ATOM 563 N N . ALA A 1 72 ? -10.517 -15.303 6.268 1.00 97.75 72 ALA A N 1
ATOM 564 C CA . ALA A 1 72 ? -11.891 -15.477 5.801 1.00 97.75 72 ALA A CA 1
ATOM 565 C C . ALA A 1 72 ? -12.070 -15.377 4.269 1.00 97.75 72 ALA A C 1
ATOM 567 O O . ALA A 1 72 ? -13.155 -15.681 3.777 1.00 97.75 72 ALA A O 1
ATOM 568 N N . LEU A 1 73 ? -11.049 -14.947 3.513 1.00 97.94 73 LEU A N 1
ATOM 569 C CA . LEU A 1 73 ? -11.084 -14.902 2.044 1.00 97.94 73 LEU A CA 1
ATOM 570 C C . LEU A 1 73 ? -10.749 -16.249 1.385 1.00 97.94 73 LEU A C 1
ATOM 572 O O . LEU A 1 73 ? -10.924 -16.380 0.174 1.00 97.94 73 LEU A O 1
ATOM 576 N N . TYR A 1 74 ? -10.243 -17.220 2.148 1.00 95.94 74 TYR A N 1
ATOM 577 C CA . TYR A 1 74 ? -9.741 -18.494 1.635 1.00 95.94 74 TYR A CA 1
ATOM 578 C C . TYR A 1 74 ? -10.409 -19.669 2.372 1.00 95.94 74 TYR A C 1
ATOM 580 O O . TYR A 1 74 ? -10.775 -19.537 3.539 1.00 95.94 74 TYR A O 1
ATOM 588 N N . GLU A 1 75 ? -10.581 -20.800 1.678 1.00 79.12 75 GLU A N 1
ATOM 589 C CA . GLU A 1 75 ? -11.051 -22.079 2.250 1.00 79.12 75 GLU A CA 1
ATOM 590 C C . GLU A 1 75 ? -9.913 -22.886 2.892 1.00 79.12 75 GLU A C 1
ATOM 592 O O . GLU A 1 75 ? -8.795 -22.901 2.320 1.00 79.12 75 GLU A O 1
#

pLDDT: mean 94.2, std 3.3, range [79.12, 97.94]

Secondary structure (DSSP, 8-state):
------HHHHHHHHHTTT-SS-----SPPPPPHHHHHHHTT--GGGGGGGGG---SS--TT--HHHHHHHHTT--

Foldseek 3Di:
DDDDDPVVVVVCVVPVVPDPDPPPDPDDDDDDPQRVQVVVVHHPVCCVVVVPDDPDCPPVVDDPVVVVVVVVVDD